Protein AF-A0A1F9PD15-F1 (afdb_monomer)

Solvent-accessible surface area (backbone atoms only — not comparable to full-atom values): 7053 Å² total; per-residue (Å²): 134,74,68,35,75,46,50,47,65,25,28,74,39,78,54,24,54,59,34,53,56,63,46,44,73,63,50,56,54,35,63,75,67,66,73,62,70,68,83,66,67,85,77,45,88,56,63,65,52,51,55,68,45,57,46,50,47,48,49,42,56,66,57,46,55,66,69,43,98,56,92,75,64,66,51,73,46,71,39,81,27,33,39,47,27,45,42,94,87,62,77,90,84,71,86,51,74,41,82,36,50,57,69,58,54,49,54,50,48,54,52,53,58,59,63,71,75,111

Sequence (118 aa):
MSDVYLNSDSLFSKFGFCDGDVLDDWMFSHTREHTFDLKAVPGSSVGYFGFEHALLIRLVRKYLLTVAPRPIRTYTIGSIHNPIRAEDDETNDFFVEVRLTYDQVEAEAVLLAAQEMV

Structure (mmCIF, N/CA/C/O backbone):
data_AF-A0A1F9PD15-F1
#
_entry.id   AF-A0A1F9PD15-F1
#
loop_
_atom_site.group_PDB
_atom_site.id
_atom_site.type_symbol
_atom_site.label_atom_id
_atom_site.label_alt_id
_atom_site.label_comp_id
_atom_site.label_asym_id
_atom_site.label_entity_id
_atom_site.label_seq_id
_atom_site.pdbx_PDB_ins_code
_atom_site.Cartn_x
_atom_site.Cartn_y
_atom_site.Cartn_z
_atom_site.occupancy
_atom_site.B_iso_or_equiv
_atom_site.auth_seq_id
_atom_site.auth_comp_id
_atom_site.auth_asym_id
_atom_site.auth_atom_id
_atom_site.pdbx_PDB_model_num
ATOM 1 N N . MET A 1 1 ? -0.107 14.656 -13.392 1.00 61.91 1 MET A N 1
ATOM 2 C CA . MET A 1 1 ? -0.115 13.370 -12.674 1.00 61.91 1 MET A CA 1
ATOM 3 C C . MET A 1 1 ? -1.056 13.475 -11.498 1.00 61.91 1 MET A C 1
ATOM 5 O O . MET A 1 1 ? -1.158 14.553 -10.921 1.00 61.91 1 MET A O 1
ATOM 9 N N . SER A 1 2 ? -1.798 12.403 -11.250 1.00 72.81 2 SER A N 1
ATOM 10 C CA . SER A 1 2 ? -2.736 12.241 -10.141 1.00 72.81 2 SER A CA 1
ATOM 11 C C . SER A 1 2 ? -1.980 11.901 -8.855 1.00 72.81 2 SER A C 1
ATOM 13 O O . SER A 1 2 ? -0.895 11.322 -8.892 1.00 72.81 2 SER A O 1
ATOM 15 N N . ASP A 1 3 ? -2.540 12.311 -7.720 1.00 85.56 3 ASP A N 1
ATOM 16 C CA . ASP A 1 3 ? -2.048 11.893 -6.409 1.00 85.56 3 ASP A CA 1
ATOM 17 C C . ASP A 1 3 ? -2.524 10.471 -6.092 1.00 85.56 3 ASP A C 1
ATOM 19 O O . ASP A 1 3 ? -3.594 10.053 -6.538 1.00 85.56 3 ASP A O 1
ATOM 23 N N . VAL A 1 4 ? -1.752 9.756 -5.274 1.00 90.25 4 VAL A N 1
ATOM 24 C CA . VAL A 1 4 ? -2.068 8.398 -4.811 1.00 90.25 4 VAL A CA 1
ATOM 25 C C . VAL A 1 4 ? -2.691 8.479 -3.421 1.00 90.25 4 VAL A C 1
ATOM 27 O O . VAL A 1 4 ? -2.142 9.122 -2.527 1.00 90.25 4 VAL A O 1
ATOM 30 N N . TYR A 1 5 ? -3.827 7.815 -3.217 1.00 91.75 5 TYR A N 1
ATOM 31 C CA . TYR A 1 5 ? -4.549 7.827 -1.943 1.00 91.75 5 TYR A CA 1
ATOM 32 C C . TYR A 1 5 ? -4.512 6.447 -1.292 1.00 91.75 5 TYR A C 1
ATOM 34 O O . TYR A 1 5 ? -4.967 5.461 -1.865 1.00 91.75 5 TYR A O 1
ATOM 42 N N . LEU A 1 6 ? -3.985 6.378 -0.072 1.00 94.06 6 LEU A N 1
ATOM 43 C CA . LEU A 1 6 ? -3.944 5.162 0.736 1.00 94.06 6 LEU A CA 1
ATOM 44 C C . LEU A 1 6 ? -4.877 5.328 1.927 1.00 94.06 6 LEU A C 1
ATOM 46 O O . LEU A 1 6 ? -4.692 6.254 2.710 1.00 94.06 6 LEU A O 1
ATOM 50 N N . ASN A 1 7 ? -5.836 4.426 2.104 1.00 92.81 7 ASN A N 1
ATOM 51 C CA . ASN A 1 7 ? -6.746 4.458 3.248 1.00 92.81 7 ASN A CA 1
ATOM 52 C C . ASN A 1 7 ? -6.624 3.189 4.101 1.00 92.81 7 ASN A C 1
ATOM 54 O O . ASN A 1 7 ? -6.203 2.136 3.618 1.00 92.81 7 ASN A O 1
ATOM 58 N N . SER A 1 8 ? -6.967 3.298 5.384 1.00 94.06 8 SER A N 1
ATOM 59 C CA . SER A 1 8 ? -6.906 2.183 6.329 1.00 94.06 8 SER A CA 1
ATOM 60 C C . SER A 1 8 ? -7.907 1.078 6.000 1.00 94.06 8 SER A C 1
ATOM 62 O O . SER A 1 8 ? -7.561 -0.087 6.169 1.00 94.06 8 SER A O 1
ATOM 64 N N . ASP A 1 9 ? -9.090 1.402 5.468 1.00 93.50 9 ASP A N 1
ATOM 65 C CA . ASP A 1 9 ? -10.117 0.410 5.104 1.00 93.50 9 ASP A CA 1
ATOM 66 C C . ASP A 1 9 ? -9.605 -0.603 4.068 1.00 93.50 9 ASP A C 1
ATOM 68 O O . ASP A 1 9 ? -9.919 -1.795 4.136 1.00 93.50 9 ASP A O 1
ATOM 72 N N . SER A 1 10 ? -8.738 -0.161 3.155 1.00 92.88 10 SER A N 1
ATOM 73 C CA . SER A 1 10 ? -8.072 -1.008 2.168 1.00 92.88 10 SER A CA 1
ATOM 74 C C . SER A 1 10 ? -7.226 -2.118 2.800 1.00 92.88 10 SER A C 1
ATOM 76 O O . SER A 1 10 ? -7.100 -3.190 2.212 1.00 92.88 10 SER A O 1
ATOM 78 N N . LEU A 1 11 ? -6.687 -1.936 4.011 1.00 92.81 11 LEU A N 1
ATOM 79 C CA . LEU A 1 11 ? -5.966 -3.008 4.711 1.00 92.81 11 LEU A CA 1
ATOM 80 C C . LEU A 1 11 ? -6.900 -4.151 5.122 1.00 92.81 11 LEU A C 1
ATOM 82 O O . LEU A 1 11 ? -6.495 -5.311 5.109 1.00 92.81 11 LEU A O 1
ATOM 86 N N . PHE A 1 12 ? -8.149 -3.836 5.459 1.00 92.81 12 PHE A N 1
ATOM 87 C CA . PHE A 1 12 ? -9.144 -4.798 5.942 1.00 92.81 12 PHE A CA 1
ATOM 88 C C . PHE A 1 12 ? -9.987 -5.403 4.810 1.00 92.81 12 PHE A C 1
ATOM 90 O O . PHE A 1 12 ? -10.745 -6.351 5.017 1.00 92.81 12 PHE A O 1
ATOM 97 N N . SER A 1 13 ? -9.854 -4.887 3.587 1.00 89.06 13 SER A N 1
ATOM 98 C CA . SER A 1 13 ? -10.591 -5.357 2.416 1.00 89.06 13 SER A CA 1
ATOM 99 C C . SER A 1 13 ? -9.851 -6.461 1.650 1.00 89.06 13 SER A C 1
ATOM 101 O O . SER A 1 13 ? -8.620 -6.563 1.632 1.00 89.06 13 SER A O 1
ATOM 103 N N . LYS A 1 14 ? -10.619 -7.322 0.971 1.00 82.88 14 LYS A N 1
ATOM 104 C CA . LYS A 1 14 ? -10.082 -8.302 0.010 1.00 82.88 14 LYS A CA 1
ATOM 105 C C . LYS A 1 14 ? -9.632 -7.658 -1.298 1.00 82.88 14 LYS A C 1
ATOM 107 O O . LYS A 1 14 ? -8.607 -8.072 -1.826 1.00 82.88 14 LYS A O 1
ATOM 112 N N . PHE A 1 15 ? -10.376 -6.652 -1.749 1.00 80.38 15 PHE A N 1
ATOM 113 C CA . PHE A 1 15 ? -10.106 -5.875 -2.967 1.00 80.38 15 PHE A CA 1
ATOM 114 C C . PHE A 1 15 ? -9.353 -4.562 -2.677 1.00 80.38 15 PHE A C 1
ATOM 116 O O . PHE A 1 15 ? -8.981 -3.818 -3.573 1.00 80.38 15 PHE A O 1
ATOM 123 N N . GLY A 1 16 ? -9.092 -4.296 -1.392 1.00 84.25 16 GLY A N 1
ATOM 124 C CA . GLY A 1 16 ? -8.007 -3.443 -0.921 1.00 84.25 16 GLY A CA 1
ATOM 125 C C . GLY A 1 16 ? -7.842 -2.081 -1.580 1.00 84.25 16 GLY A C 1
ATOM 126 O O . GLY A 1 16 ? -8.811 -1.357 -1.793 1.00 84.25 16 GLY A O 1
ATOM 127 N N . PHE A 1 17 ? -6.579 -1.749 -1.862 1.00 84.69 17 PHE A N 1
ATOM 128 C CA . PHE A 1 17 ? -6.116 -0.513 -2.498 1.00 84.69 17 PHE A CA 1
ATOM 129 C C . PHE A 1 17 ? -6.477 -0.466 -3.992 1.00 84.69 17 PHE A C 1
ATOM 131 O O . PHE A 1 17 ? -5.597 -0.319 -4.838 1.00 84.69 17 PHE A O 1
ATOM 138 N N . CYS A 1 18 ? -7.769 -0.621 -4.295 1.00 73.75 18 CYS A N 1
ATOM 139 C CA . CYS A 1 18 ? -8.309 -0.730 -5.648 1.00 73.75 18 CYS A CA 1
ATOM 140 C C . CYS A 1 18 ? -7.573 -1.790 -6.467 1.00 73.75 18 CYS A C 1
ATOM 142 O O . CYS A 1 18 ? -7.083 -1.494 -7.539 1.00 73.75 18 CYS A O 1
ATOM 144 N N . ASP A 1 19 ? -7.411 -2.994 -5.926 1.00 68.00 19 ASP A N 1
ATOM 145 C CA . ASP A 1 19 ? -6.706 -4.083 -6.602 1.00 68.00 19 ASP A CA 1
ATOM 146 C C . ASP A 1 19 ? -5.239 -3.786 -7.020 1.00 68.00 19 ASP A C 1
ATOM 148 O O . ASP A 1 19 ? -4.656 -4.525 -7.802 1.00 68.00 19 ASP A O 1
ATOM 152 N N . GLY A 1 20 ? -4.612 -2.741 -6.463 1.00 65.38 20 GLY A N 1
ATOM 153 C CA . GLY A 1 20 ? -3.291 -2.260 -6.888 1.00 65.38 20 GLY A CA 1
ATOM 154 C C . GLY A 1 20 ? -3.349 -1.134 -7.927 1.00 65.38 20 GLY A C 1
ATOM 155 O O . GLY A 1 20 ? -2.364 -0.404 -8.067 1.00 65.38 20 GLY A O 1
ATOM 156 N N . ASP A 1 21 ? -4.518 -0.900 -8.534 1.00 71.00 21 ASP A N 1
ATOM 157 C CA . ASP A 1 21 ? -4.780 0.106 -9.575 1.00 71.00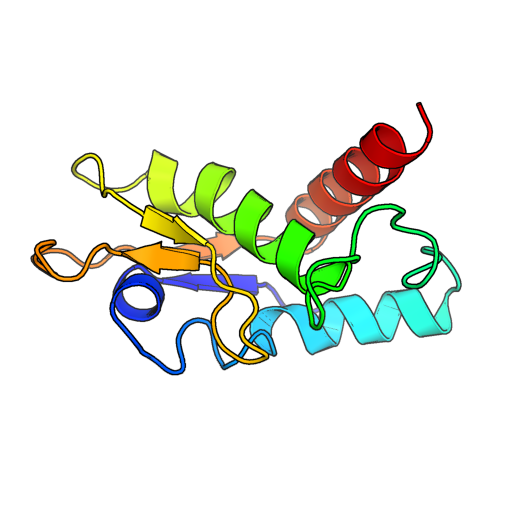 21 ASP A CA 1
ATOM 158 C C . ASP A 1 21 ? -4.506 1.539 -9.102 1.00 71.00 21 ASP A C 1
ATOM 160 O O . ASP A 1 21 ? -4.355 2.464 -9.897 1.00 71.00 21 ASP A O 1
ATOM 164 N N . VAL A 1 22 ? -4.408 1.760 -7.787 1.00 79.50 22 VAL A N 1
ATOM 165 C CA . VAL A 1 22 ? -4.055 3.072 -7.228 1.00 79.50 22 VAL A CA 1
ATOM 166 C C . VAL A 1 22 ? -2.689 3.579 -7.723 1.00 79.50 22 VAL A C 1
ATOM 168 O O . VAL A 1 22 ? -2.403 4.770 -7.616 1.00 79.50 22 VAL A O 1
ATOM 171 N N . LEU A 1 23 ? -1.844 2.695 -8.266 1.00 85.25 23 LEU A N 1
ATOM 172 C CA . LEU A 1 23 ? -0.556 3.034 -8.869 1.00 85.25 23 LEU A CA 1
ATOM 173 C C . LEU A 1 23 ? -0.582 3.080 -10.406 1.00 85.25 23 LEU A C 1
ATOM 175 O O . LEU A 1 23 ? 0.427 3.466 -10.995 1.00 85.25 23 LEU A O 1
ATOM 179 N N . ASP A 1 24 ? -1.6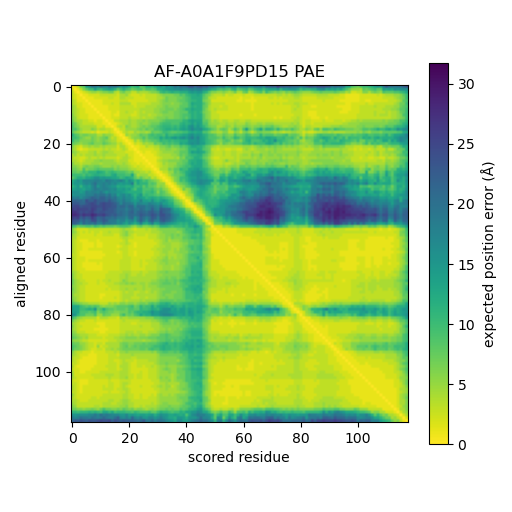91 2.743 -11.068 1.00 81.62 24 ASP A N 1
ATOM 180 C CA . ASP A 1 24 ? -1.743 2.548 -12.526 1.00 81.62 24 ASP A CA 1
ATOM 181 C C . ASP A 1 24 ? -1.350 3.793 -13.317 1.00 81.62 24 ASP A C 1
ATOM 183 O O . ASP A 1 24 ? -0.550 3.710 -14.249 1.00 81.62 24 ASP A O 1
ATOM 187 N N . ASP A 1 25 ? -1.858 4.964 -12.930 1.00 80.06 25 ASP A N 1
ATOM 188 C CA . ASP A 1 25 ? -1.534 6.226 -13.601 1.00 80.06 25 ASP A CA 1
ATOM 189 C C . ASP A 1 25 ? -0.026 6.529 -13.541 1.00 80.06 25 ASP A C 1
ATOM 191 O O . ASP A 1 25 ? 0.566 6.978 -14.528 1.00 80.06 25 ASP A O 1
ATOM 195 N N . TRP A 1 26 ? 0.605 6.258 -12.392 1.00 84.75 26 TRP A N 1
ATOM 196 C CA . TRP A 1 26 ? 2.048 6.427 -12.188 1.00 84.75 26 TRP A CA 1
ATOM 197 C C . TRP A 1 26 ? 2.848 5.360 -12.951 1.00 84.75 26 TRP A C 1
ATOM 199 O O . TRP A 1 26 ? 3.878 5.651 -13.561 1.00 84.75 26 TRP A O 1
ATOM 209 N N . MET A 1 27 ? 2.367 4.118 -12.980 1.00 78.88 27 MET A N 1
ATOM 210 C CA . MET A 1 27 ? 2.998 3.028 -13.727 1.00 78.88 27 MET A CA 1
ATOM 211 C C . MET A 1 27 ? 2.946 3.285 -15.237 1.00 78.88 27 MET A C 1
ATOM 213 O O . MET A 1 27 ? 3.920 3.047 -15.960 1.00 78.88 27 MET A O 1
ATOM 217 N N . PHE A 1 28 ? 1.825 3.812 -15.726 1.00 77.19 28 PHE A N 1
ATOM 218 C CA . PHE A 1 28 ? 1.611 4.108 -17.136 1.00 77.19 28 PHE A CA 1
ATOM 219 C C . PHE A 1 28 ? 2.490 5.262 -17.637 1.00 77.19 28 PHE A C 1
ATOM 221 O O . PHE A 1 28 ? 2.950 5.231 -18.783 1.00 77.19 28 PHE A O 1
ATOM 228 N N . SER A 1 29 ? 2.775 6.268 -16.798 1.00 74.56 29 SER A N 1
ATOM 229 C CA . SER A 1 29 ? 3.716 7.332 -17.168 1.00 74.56 29 SER A CA 1
ATOM 230 C C . SER A 1 29 ? 5.143 6.802 -17.310 1.00 74.56 29 SER A C 1
ATOM 232 O O . SER A 1 29 ? 5.806 7.096 -18.301 1.00 74.56 29 SER A O 1
ATOM 234 N N . HIS A 1 30 ? 5.590 5.934 -16.402 1.00 69.12 30 HIS A N 1
ATOM 235 C CA . HIS A 1 30 ? 6.967 5.429 -16.408 1.00 69.12 30 HIS A CA 1
ATOM 236 C C . HIS A 1 30 ? 7.242 4.307 -17.402 1.00 69.12 30 HIS A C 1
ATOM 238 O O . HIS A 1 30 ? 8.351 4.200 -17.926 1.00 69.12 30 HIS A O 1
ATOM 244 N N . THR A 1 31 ? 6.246 3.476 -17.707 1.00 65.00 31 THR A N 1
ATOM 245 C CA . THR A 1 31 ? 6.375 2.474 -18.778 1.00 65.00 31 THR A CA 1
ATOM 246 C C . THR A 1 31 ? 6.540 3.126 -20.146 1.00 65.00 31 THR A C 1
ATOM 248 O O . THR A 1 31 ? 7.273 2.598 -20.981 1.00 65.00 31 THR A O 1
ATOM 251 N N . ARG A 1 32 ? 5.916 4.289 -20.374 1.00 60.94 32 ARG A N 1
ATOM 252 C CA . ARG A 1 32 ? 6.123 5.090 -21.592 1.00 60.94 32 ARG A CA 1
ATOM 253 C C . ARG A 1 32 ? 7.498 5.747 -21.652 1.00 60.94 32 ARG A C 1
ATOM 255 O O . ARG A 1 32 ? 8.034 5.913 -22.744 1.00 60.94 32 ARG A O 1
ATOM 262 N N . GLU A 1 33 ? 8.048 6.116 -20.503 1.00 61.19 33 GLU A N 1
ATOM 263 C CA . GLU A 1 33 ? 9.345 6.791 -20.393 1.00 61.19 33 GLU A CA 1
ATOM 264 C C . GLU A 1 33 ? 10.531 5.812 -20.271 1.00 61.19 33 GLU A C 1
ATOM 266 O O . GLU A 1 33 ? 11.682 6.236 -20.334 1.00 61.19 33 GLU A O 1
ATOM 271 N N . HIS A 1 34 ? 10.267 4.499 -20.187 1.00 58.66 34 HIS A N 1
ATOM 272 C CA . HIS A 1 34 ? 11.260 3.427 -20.001 1.00 58.66 34 HIS A CA 1
ATOM 273 C C . HIS A 1 34 ? 12.131 3.584 -18.740 1.00 58.66 34 HIS A C 1
ATOM 275 O O . HIS A 1 34 ? 13.273 3.127 -18.705 1.00 58.66 34 HIS A O 1
ATOM 281 N N . THR A 1 35 ? 11.595 4.213 -17.693 1.00 60.41 35 THR A N 1
ATOM 282 C CA . THR A 1 35 ? 12.367 4.612 -16.504 1.00 60.41 35 THR A CA 1
ATOM 283 C C . THR A 1 35 ? 12.676 3.444 -15.562 1.00 60.41 35 THR A C 1
ATOM 285 O O . THR A 1 35 ? 13.694 3.461 -14.875 1.00 60.41 35 THR A O 1
ATOM 288 N N . PHE A 1 36 ? 11.842 2.398 -15.562 1.00 62.47 36 PHE A N 1
ATOM 289 C CA . PHE A 1 36 ? 12.007 1.219 -14.708 1.00 62.47 36 PHE A CA 1
ATOM 290 C C . PHE A 1 36 ? 11.905 -0.072 -15.524 1.00 62.47 36 PHE A C 1
ATOM 292 O O . PHE A 1 36 ? 10.965 -0.253 -16.303 1.00 62.47 36 PHE A O 1
ATOM 299 N N . ASP A 1 37 ? 12.841 -1.005 -15.314 1.00 60.47 37 ASP A N 1
ATOM 300 C CA . ASP A 1 37 ? 12.675 -2.379 -15.790 1.00 60.47 37 ASP A CA 1
ATOM 301 C C . ASP A 1 37 ? 11.811 -3.159 -14.794 1.00 60.47 37 ASP A C 1
ATOM 303 O O . ASP A 1 37 ? 12.291 -3.808 -13.867 1.00 60.47 37 ASP A O 1
ATOM 307 N N . LEU A 1 38 ? 10.497 -3.089 -15.004 1.00 57.81 38 LEU A N 1
ATOM 308 C CA . LEU A 1 38 ? 9.493 -3.764 -14.179 1.00 57.81 38 LEU A CA 1
ATOM 309 C C . LEU A 1 38 ? 9.624 -5.300 -14.187 1.00 57.81 38 LEU A C 1
ATOM 311 O O . LEU A 1 38 ? 9.000 -5.970 -13.366 1.00 57.81 38 LEU A O 1
ATOM 315 N N . LYS A 1 39 ? 10.420 -5.869 -15.106 1.00 53.28 39 LYS A N 1
ATOM 316 C CA . LYS A 1 39 ? 10.711 -7.309 -15.184 1.00 53.28 39 LYS A CA 1
ATOM 317 C C . LYS A 1 39 ? 12.010 -7.696 -14.473 1.00 53.28 39 LYS A C 1
ATOM 319 O O . LYS A 1 39 ? 12.258 -8.889 -14.316 1.00 53.28 39 LYS A O 1
ATOM 324 N N . ALA A 1 40 ? 12.826 -6.726 -14.059 1.00 51.69 40 ALA A N 1
ATOM 325 C CA . ALA A 1 40 ? 14.156 -6.965 -13.508 1.00 51.69 40 ALA A CA 1
ATOM 326 C C . ALA A 1 40 ? 14.193 -7.235 -12.000 1.00 51.69 40 ALA A C 1
ATOM 328 O O . ALA A 1 40 ? 15.282 -7.480 -11.503 1.00 51.69 40 ALA A O 1
ATOM 329 N N . VAL A 1 41 ? 13.066 -7.222 -11.275 1.00 51.69 41 VAL A N 1
ATOM 330 C CA . VAL A 1 41 ? 13.042 -7.511 -9.826 1.00 51.69 41 VAL A CA 1
ATOM 331 C C . VAL A 1 41 ? 13.321 -9.012 -9.586 1.00 51.69 41 VAL A C 1
ATOM 333 O O . VAL A 1 41 ? 12.427 -9.840 -9.823 1.00 51.69 41 VAL A O 1
AT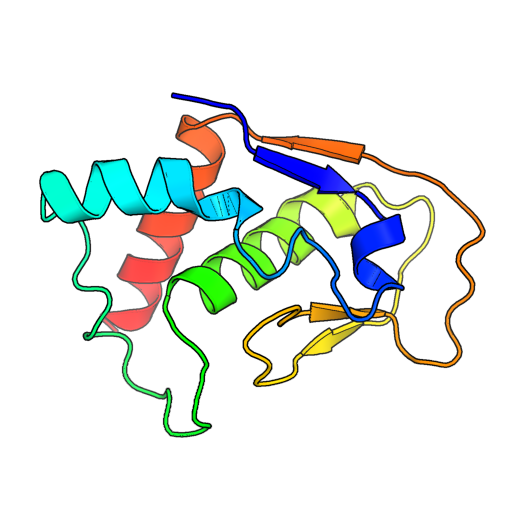OM 336 N N . PRO A 1 42 ? 14.537 -9.418 -9.157 1.00 39.88 42 PRO A N 1
ATOM 337 C CA . PRO A 1 42 ? 14.918 -10.820 -9.019 1.00 39.88 42 PRO A CA 1
ATOM 338 C C . PRO A 1 42 ? 14.475 -11.344 -7.644 1.00 39.88 42 PRO A C 1
ATOM 340 O O . PRO A 1 42 ? 14.904 -10.847 -6.613 1.00 39.88 42 PRO A O 1
ATOM 343 N N . GLY A 1 43 ? 13.632 -12.382 -7.608 1.00 41.72 43 GLY A N 1
ATOM 344 C CA . GLY A 1 43 ? 13.068 -12.918 -6.353 1.00 41.72 43 GLY A CA 1
ATOM 345 C C . GLY A 1 43 ? 11.546 -13.075 -6.355 1.00 41.72 43 GLY A C 1
ATOM 346 O O . GLY A 1 43 ? 10.981 -13.640 -5.420 1.00 41.72 43 GLY A O 1
ATOM 347 N N . SER A 1 44 ? 10.880 -12.703 -7.451 1.00 41.91 44 SER A N 1
ATOM 348 C CA . SER A 1 44 ? 9.457 -12.978 -7.722 1.00 41.91 44 SER A CA 1
ATOM 349 C C . SER A 1 44 ? 9.129 -14.467 -7.960 1.00 41.91 44 SER A C 1
ATOM 351 O O . SER A 1 44 ? 8.086 -14.818 -8.510 1.00 41.91 44 SER A O 1
ATOM 353 N N . SER A 1 45 ? 9.981 -15.384 -7.483 1.00 35.16 45 SER A N 1
ATOM 354 C CA . SER A 1 45 ? 9.720 -16.829 -7.397 1.00 35.16 45 SER A CA 1
ATOM 355 C C . SER A 1 45 ? 8.632 -17.209 -6.378 1.00 35.16 45 SER A C 1
ATOM 357 O O . SER A 1 45 ? 8.378 -18.392 -6.160 1.00 35.16 45 SER A O 1
ATOM 359 N N . VAL A 1 46 ? 7.932 -16.228 -5.806 1.00 38.81 46 VAL A N 1
ATOM 360 C CA . VAL A 1 46 ? 6.545 -16.392 -5.368 1.00 38.81 46 VAL A CA 1
ATOM 361 C C . VAL A 1 46 ? 5.704 -15.678 -6.423 1.00 38.81 46 VAL A C 1
ATOM 363 O O . VAL A 1 46 ? 5.700 -14.451 -6.474 1.00 38.81 46 VAL A O 1
ATOM 366 N N . GLY A 1 47 ? 5.091 -16.443 -7.331 1.00 38.34 47 GLY A N 1
ATOM 367 C CA . GLY A 1 47 ? 4.360 -15.901 -8.479 1.00 38.34 47 GLY A CA 1
ATOM 368 C C . GLY A 1 47 ? 3.415 -14.753 -8.097 1.00 38.34 47 GLY A C 1
ATOM 369 O O . GLY A 1 47 ? 2.846 -14.757 -7.010 1.00 38.34 47 GLY A O 1
ATOM 370 N N . TYR A 1 48 ? 3.235 -13.791 -9.007 1.00 44.81 48 TYR A N 1
ATOM 371 C CA . TYR A 1 48 ? 2.324 -12.638 -8.873 1.00 44.81 48 TYR A CA 1
ATOM 372 C C . TYR A 1 48 ? 2.765 -11.481 -7.948 1.00 44.81 48 TYR A C 1
ATOM 374 O O . TYR A 1 48 ? 1.918 -10.717 -7.497 1.00 44.81 48 TYR A O 1
ATOM 382 N N . PHE A 1 49 ? 4.063 -11.275 -7.698 1.00 58.19 49 PHE A N 1
ATOM 383 C CA . PHE A 1 49 ? 4.571 -10.050 -7.054 1.00 58.19 49 PHE A CA 1
ATOM 384 C C . PHE A 1 49 ? 5.462 -9.237 -8.004 1.00 58.19 49 PHE A C 1
ATOM 386 O O . PHE A 1 49 ? 6.659 -9.501 -8.113 1.00 58.19 49 PHE A O 1
ATOM 393 N N . GLY A 1 50 ? 4.862 -8.275 -8.712 1.00 73.38 50 GLY A N 1
ATOM 394 C CA . GLY A 1 50 ? 5.566 -7.297 -9.548 1.00 73.38 50 GLY A CA 1
ATOM 395 C C . GLY A 1 50 ? 6.132 -6.118 -8.748 1.00 73.38 50 GLY A C 1
ATOM 396 O O . GLY A 1 50 ? 5.909 -5.996 -7.539 1.00 73.38 50 GLY A O 1
ATOM 397 N N . PHE A 1 51 ? 6.849 -5.227 -9.437 1.00 79.19 51 PHE A N 1
ATOM 398 C CA . PHE A 1 51 ? 7.373 -3.983 -8.862 1.00 79.19 51 PHE A CA 1
ATOM 399 C C . PHE A 1 51 ? 6.258 -3.123 -8.245 1.00 79.19 51 PHE A C 1
ATOM 401 O O . PHE A 1 51 ? 6.460 -2.571 -7.164 1.00 79.19 51 PHE A O 1
ATOM 408 N N . GLU A 1 52 ? 5.064 -3.075 -8.856 1.00 81.19 52 GLU A N 1
ATOM 409 C CA . GLU A 1 52 ? 3.928 -2.330 -8.299 1.00 81.19 52 GLU A CA 1
ATOM 410 C C . GLU A 1 52 ? 3.518 -2.825 -6.907 1.00 81.19 52 GLU A C 1
ATOM 412 O O . GLU A 1 52 ? 3.255 -2.019 -6.015 1.00 81.19 52 GLU A O 1
ATOM 417 N N . HIS A 1 53 ? 3.538 -4.139 -6.667 1.00 83.38 53 HIS A N 1
ATOM 418 C CA . HIS A 1 53 ? 3.193 -4.689 -5.360 1.00 83.38 53 HIS A CA 1
ATOM 419 C C . HIS A 1 53 ? 4.244 -4.332 -4.317 1.00 83.38 53 HIS A C 1
ATOM 421 O O . HIS A 1 53 ? 3.898 -3.931 -3.206 1.00 83.38 53 HIS A O 1
ATOM 427 N N . ALA A 1 54 ? 5.525 -4.446 -4.666 1.00 85.00 54 ALA A N 1
ATOM 428 C CA . ALA A 1 54 ? 6.612 -4.070 -3.771 1.00 85.00 54 ALA A CA 1
ATOM 429 C C . ALA A 1 54 ? 6.563 -2.570 -3.430 1.00 85.00 54 ALA A C 1
ATOM 431 O O . ALA A 1 54 ? 6.711 -2.198 -2.260 1.00 85.00 54 ALA A O 1
ATOM 432 N N . LEU A 1 55 ? 6.267 -1.721 -4.419 1.00 88.44 55 LEU A N 1
ATOM 433 C CA . LEU A 1 55 ? 6.071 -0.290 -4.220 1.00 88.44 55 LEU A CA 1
ATOM 434 C C . LEU A 1 55 ? 4.862 -0.019 -3.319 1.00 88.44 55 LEU A C 1
ATOM 436 O O . LEU A 1 55 ? 5.008 0.670 -2.312 1.00 88.44 55 LEU A O 1
ATOM 440 N N . LEU A 1 56 ? 3.700 -0.617 -3.590 1.00 90.38 56 LEU A N 1
ATOM 441 C CA . LEU A 1 56 ? 2.502 -0.448 -2.765 1.00 90.38 56 LEU A CA 1
ATOM 442 C C . LEU A 1 56 ? 2.741 -0.869 -1.307 1.00 90.38 56 LEU A C 1
ATOM 444 O O . LEU A 1 56 ? 2.441 -0.106 -0.389 1.00 90.38 56 LEU A O 1
ATOM 448 N N . ILE A 1 57 ? 3.341 -2.043 -1.078 1.00 91.50 57 ILE A N 1
ATOM 449 C CA . ILE A 1 57 ? 3.700 -2.529 0.266 1.00 91.50 57 ILE A CA 1
ATOM 450 C C . ILE A 1 57 ? 4.586 -1.507 0.984 1.00 91.50 57 ILE A C 1
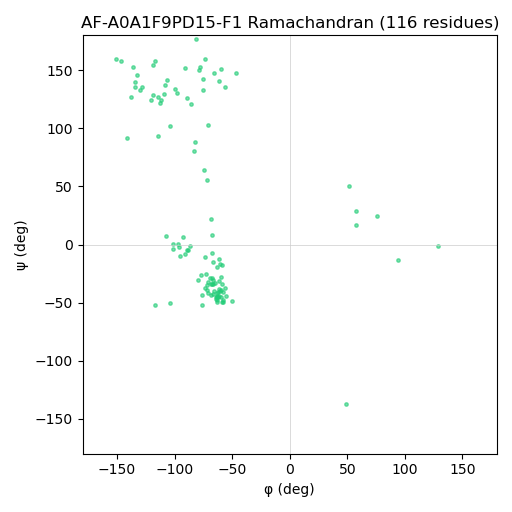ATOM 452 O O . ILE A 1 57 ? 4.382 -1.211 2.166 1.00 91.50 57 ILE A O 1
ATOM 456 N N . ARG A 1 58 ? 5.576 -0.958 0.275 1.00 92.62 58 ARG A N 1
ATOM 457 C CA . ARG A 1 58 ? 6.494 0.043 0.815 1.00 92.62 58 ARG A CA 1
ATOM 458 C C . ARG A 1 58 ? 5.771 1.337 1.181 1.00 92.62 58 ARG A C 1
ATOM 460 O O . ARG A 1 58 ? 5.970 1.835 2.290 1.00 92.62 58 ARG A O 1
ATOM 467 N N . LEU A 1 59 ? 4.918 1.852 0.297 1.00 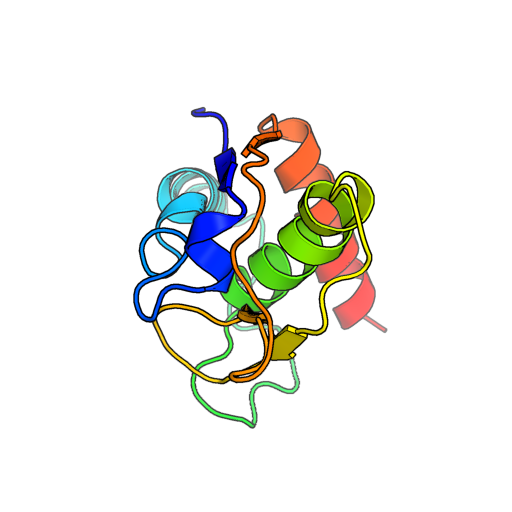94.69 59 LEU A N 1
ATOM 468 C CA . LEU A 1 59 ? 4.151 3.074 0.536 1.00 94.69 59 LEU A CA 1
ATOM 469 C C . LEU A 1 59 ? 3.197 2.911 1.724 1.00 94.69 59 LEU A C 1
ATOM 471 O O . LEU A 1 59 ? 3.166 3.762 2.612 1.00 94.69 59 LEU A O 1
ATOM 475 N N . VAL A 1 60 ? 2.485 1.786 1.798 1.00 95.00 60 VAL A N 1
ATOM 476 C CA . VAL A 1 60 ? 1.595 1.461 2.920 1.00 95.00 60 VAL A CA 1
ATOM 477 C C . VAL A 1 60 ? 2.367 1.424 4.236 1.00 95.00 60 VAL A C 1
ATOM 479 O O . VAL A 1 60 ? 1.976 2.088 5.195 1.00 95.00 60 VAL A O 1
ATOM 482 N N . ARG A 1 61 ? 3.493 0.706 4.291 1.00 95.69 61 ARG A N 1
ATOM 483 C CA . ARG A 1 61 ? 4.307 0.610 5.512 1.00 95.69 61 ARG A CA 1
ATOM 484 C C . ARG A 1 61 ? 4.876 1.956 5.942 1.00 95.69 61 ARG A C 1
ATOM 486 O O . ARG A 1 61 ? 4.854 2.269 7.127 1.00 95.69 61 ARG A O 1
ATOM 493 N N . LYS A 1 62 ? 5.395 2.738 4.995 1.00 96.69 62 LYS A N 1
ATOM 494 C CA . LYS A 1 62 ? 6.076 4.000 5.292 1.00 96.69 62 LYS A CA 1
ATOM 495 C C . LYS A 1 62 ? 5.106 5.122 5.643 1.00 96.69 62 LYS A C 1
ATOM 497 O O . LYS A 1 62 ? 5.379 5.878 6.573 1.00 96.69 62 LYS A O 1
ATOM 502 N N . TYR A 1 63 ? 4.011 5.245 4.903 1.00 97.00 63 TYR A N 1
ATOM 503 C CA . TYR A 1 63 ? 3.129 6.401 4.998 1.00 97.00 63 TYR A CA 1
ATOM 504 C C . TYR A 1 63 ? 1.843 6.100 5.755 1.00 97.00 63 TYR A C 1
ATOM 506 O O . TYR A 1 63 ? 1.529 6.837 6.681 1.00 97.00 63 TYR A O 1
ATOM 514 N N . LEU A 1 64 ? 1.127 5.024 5.415 1.00 96.06 64 LEU A N 1
ATOM 515 C CA . LEU A 1 64 ? -0.171 4.729 6.028 1.00 96.06 64 LEU A CA 1
ATOM 516 C C . LEU A 1 64 ? -0.030 4.165 7.449 1.00 96.06 64 LEU A C 1
ATOM 518 O O . LEU A 1 64 ? -0.633 4.692 8.381 1.00 96.06 64 LEU A O 1
ATOM 522 N N . LEU A 1 65 ? 0.789 3.124 7.641 1.00 95.44 65 LEU A N 1
ATOM 523 C CA . LEU A 1 65 ? 0.938 2.477 8.953 1.00 95.44 65 LEU A CA 1
ATOM 524 C C . LEU A 1 65 ? 1.607 3.389 9.992 1.00 95.44 65 LEU A C 1
ATOM 526 O O . LEU A 1 65 ? 1.296 3.293 11.175 1.00 95.44 65 LEU A O 1
ATOM 530 N N . THR A 1 66 ? 2.486 4.297 9.561 1.00 96.06 66 THR A N 1
ATOM 531 C CA . THR A 1 66 ? 3.187 5.240 10.452 1.00 96.06 66 THR A CA 1
ATOM 532 C C . THR A 1 66 ? 2.251 6.266 11.089 1.00 96.06 66 THR A C 1
ATOM 534 O O . THR A 1 66 ? 2.531 6.746 12.185 1.00 96.06 66 THR A O 1
ATOM 537 N N . VAL A 1 67 ? 1.149 6.613 10.421 1.00 95.88 67 VAL A N 1
ATOM 538 C CA . VAL A 1 67 ? 0.173 7.590 10.932 1.00 95.88 67 VAL A CA 1
ATOM 539 C C . VAL A 1 67 ? -1.071 6.930 11.535 1.00 95.88 67 VAL A C 1
ATOM 541 O O . VAL A 1 67 ? -1.971 7.632 11.994 1.00 95.88 67 VAL A O 1
ATOM 544 N N . ALA A 1 68 ? -1.140 5.594 11.544 1.00 94.06 68 ALA A N 1
ATOM 545 C CA . ALA A 1 68 ? -2.224 4.875 12.195 1.00 94.06 68 ALA A CA 1
ATOM 546 C C . ALA A 1 68 ? -2.239 5.184 13.709 1.00 94.06 68 ALA A C 1
ATOM 548 O O . ALA A 1 68 ? -1.180 5.257 14.337 1.00 94.06 68 ALA A O 1
ATOM 549 N N . PRO A 1 69 ? -3.421 5.336 14.335 1.00 94.31 69 PRO A N 1
ATOM 550 C CA . PRO A 1 69 ? -3.542 5.684 15.755 1.00 94.31 69 PRO A CA 1
ATOM 551 C C . PRO A 1 69 ? -3.032 4.583 16.696 1.00 94.31 69 PRO A C 1
ATOM 553 O O . PRO A 1 69 ? -2.814 4.828 17.882 1.00 94.31 69 PRO A O 1
ATOM 556 N N . ARG A 1 70 ? -2.842 3.369 16.174 1.00 94.19 70 ARG A N 1
ATOM 557 C CA . ARG A 1 70 ? -2.252 2.224 16.863 1.00 94.19 70 ARG A CA 1
ATOM 558 C C . ARG A 1 70 ? -1.462 1.370 15.866 1.00 94.19 70 ARG A C 1
ATOM 560 O O . ARG A 1 70 ? -1.772 1.401 14.674 1.00 94.19 70 ARG A O 1
ATOM 567 N N . PRO A 1 71 ? -0.498 0.559 16.329 1.00 94.00 71 PRO A N 1
ATOM 568 C CA . PRO A 1 71 ? 0.106 -0.469 15.492 1.00 94.00 71 PRO A CA 1
ATOM 569 C C . PRO A 1 71 ? -0.963 -1.416 14.930 1.00 94.00 71 PRO A C 1
ATOM 571 O O . PRO A 1 71 ? -1.847 -1.859 15.669 1.00 94.00 71 PRO A O 1
ATOM 574 N N . ILE A 1 72 ? -0.861 -1.726 13.637 1.00 95.12 72 ILE A N 1
ATOM 575 C CA . ILE A 1 72 ? -1.697 -2.710 12.939 1.00 95.12 72 ILE A CA 1
ATOM 576 C C . ILE A 1 72 ? -0.787 -3.850 12.503 1.00 95.12 72 ILE A C 1
ATOM 578 O O . ILE A 1 72 ? 0.223 -3.613 11.830 1.00 95.12 72 ILE A O 1
ATOM 582 N N . ARG A 1 73 ? -1.129 -5.090 12.850 1.00 95.06 73 ARG A N 1
ATOM 583 C CA . ARG A 1 73 ? -0.437 -6.245 12.280 1.00 95.06 73 ARG A CA 1
ATOM 584 C C . ARG A 1 73 ? -0.896 -6.461 10.850 1.00 95.06 73 ARG A C 1
ATOM 586 O O . ARG A 1 73 ? -2.088 -6.435 10.555 1.00 95.06 73 ARG A O 1
ATOM 593 N N . THR A 1 74 ? 0.074 -6.658 9.966 1.00 94.94 74 THR A N 1
ATOM 594 C CA . THR A 1 74 ? -0.177 -6.866 8.544 1.00 94.94 74 THR A CA 1
ATOM 595 C C . THR A 1 74 ? 0.616 -8.052 8.025 1.00 94.94 74 THR A C 1
ATOM 597 O O . THR A 1 74 ? 1.758 -8.269 8.436 1.00 94.94 74 THR A O 1
ATOM 600 N N . TYR A 1 75 ? 0.031 -8.773 7.075 1.00 91.88 75 TYR A N 1
ATOM 601 C CA . TYR A 1 75 ? 0.704 -9.808 6.301 1.00 91.88 75 TYR A CA 1
ATOM 602 C C . TYR A 1 75 ? 0.741 -9.424 4.821 1.00 91.88 75 TYR A C 1
ATOM 604 O O . TYR A 1 75 ? -0.054 -8.610 4.341 1.00 91.88 75 TYR A O 1
ATOM 612 N N . THR A 1 76 ? 1.688 -10.009 4.088 1.00 89.75 76 THR A N 1
ATOM 613 C CA . THR A 1 76 ? 1.811 -9.843 2.635 1.00 89.75 76 THR A CA 1
ATOM 614 C C . THR A 1 76 ? 1.406 -11.119 1.921 1.00 89.75 76 THR A C 1
ATOM 616 O O . THR A 1 76 ? 1.803 -12.208 2.337 1.00 89.75 76 THR A O 1
ATOM 619 N N . ILE A 1 77 ? 0.654 -11.000 0.832 1.00 83.25 77 ILE A N 1
ATOM 620 C CA . ILE A 1 77 ? 0.149 -12.143 0.062 1.00 83.25 77 ILE A CA 1
ATOM 621 C C . ILE A 1 77 ? 0.343 -11.914 -1.434 1.00 83.25 77 ILE A C 1
ATOM 623 O O . ILE A 1 77 ? 0.147 -10.802 -1.912 1.00 83.25 77 ILE A O 1
ATOM 627 N N . GLY A 1 78 ? 0.729 -12.968 -2.164 1.00 70.88 78 GLY A N 1
ATOM 628 C CA . GLY A 1 78 ? 0.899 -12.952 -3.625 1.00 70.88 78 GLY A CA 1
ATOM 629 C C . GLY A 1 78 ? -0.441 -12.947 -4.329 1.00 70.88 78 GLY A C 1
ATOM 630 O O . GLY A 1 78 ? -0.829 -13.925 -4.959 1.00 70.88 78 GLY A O 1
ATOM 631 N N . SER A 1 79 ? -1.188 -11.873 -4.117 1.00 66.94 79 SER A N 1
ATOM 632 C CA . SER A 1 79 ? -2.492 -11.623 -4.700 1.00 66.94 79 SER A CA 1
ATOM 633 C C . SER A 1 79 ? -2.345 -10.550 -5.759 1.00 66.94 79 SER A C 1
ATOM 635 O O . SER A 1 79 ? -1.640 -9.573 -5.536 1.00 66.94 79 SER A O 1
ATOM 637 N N . ILE A 1 80 ? -3.074 -10.704 -6.861 1.00 63.34 80 ILE A N 1
ATOM 638 C CA . ILE A 1 80 ? -3.1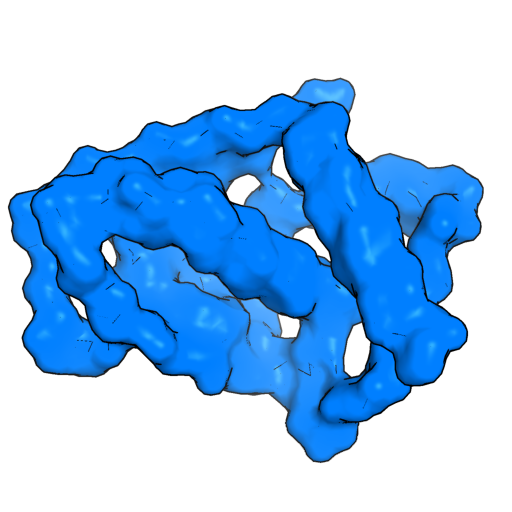91 -9.684 -7.910 1.00 63.34 80 ILE A CA 1
ATOM 639 C C . ILE A 1 80 ? -3.942 -8.426 -7.447 1.00 63.34 80 ILE A C 1
ATOM 641 O O . ILE A 1 80 ? -4.051 -7.494 -8.219 1.00 63.34 80 ILE A O 1
ATOM 645 N N . HIS A 1 81 ? -4.516 -8.441 -6.239 1.00 70.62 81 HIS A N 1
ATOM 646 C CA . HIS A 1 81 ? -5.476 -7.436 -5.780 1.00 70.62 81 HIS A CA 1
ATOM 647 C C . HIS A 1 81 ? -4.975 -6.642 -4.562 1.00 70.62 81 HIS A C 1
ATOM 649 O O . HIS A 1 81 ? -4.986 -5.420 -4.521 1.00 70.62 81 HIS A O 1
ATOM 655 N N . ASN A 1 82 ? -4.533 -7.319 -3.503 1.00 84.00 82 ASN A N 1
ATOM 656 C CA . ASN A 1 82 ? -4.148 -6.618 -2.279 1.00 84.00 82 ASN A CA 1
ATOM 657 C C . ASN A 1 82 ? -2.908 -7.261 -1.661 1.00 84.00 82 ASN A C 1
ATOM 659 O O . ASN A 1 82 ? -3.041 -8.219 -0.892 1.00 84.00 82 ASN A O 1
ATOM 663 N N . PRO A 1 83 ? -1.703 -6.784 -2.019 1.00 86.88 83 PRO A N 1
ATOM 664 C CA . PRO A 1 83 ? -0.460 -7.432 -1.625 1.00 86.88 83 PRO A CA 1
ATOM 665 C C . PRO A 1 83 ? -0.106 -7.236 -0.144 1.00 86.88 83 PRO A C 1
ATOM 667 O O . PRO A 1 83 ? 0.793 -7.917 0.349 1.00 86.88 83 PRO A O 1
ATOM 670 N N . ILE A 1 84 ? -0.805 -6.350 0.579 1.00 91.00 84 ILE A N 1
ATOM 671 C CA . ILE A 1 84 ? -0.654 -6.117 2.023 1.00 91.00 84 ILE A CA 1
ATOM 672 C C . ILE A 1 84 ? -2.017 -5.948 2.697 1.00 91.00 84 ILE A C 1
ATOM 674 O O . ILE A 1 84 ? -2.830 -5.129 2.282 1.00 91.00 84 ILE A O 1
ATOM 678 N N . ARG A 1 85 ? -2.271 -6.722 3.754 1.00 92.44 85 ARG A N 1
ATOM 679 C CA . ARG A 1 85 ? -3.571 -6.778 4.440 1.00 92.44 85 ARG A CA 1
ATOM 680 C C . ARG A 1 85 ? -3.375 -6.773 5.946 1.00 92.44 85 ARG A C 1
ATOM 682 O O . ARG A 1 85 ? -2.330 -7.211 6.421 1.00 92.44 85 ARG A O 1
ATOM 689 N N . ALA A 1 86 ? -4.362 -6.280 6.685 1.00 95.00 86 ALA A N 1
ATOM 690 C CA . ALA A 1 86 ? -4.435 -6.481 8.126 1.00 95.00 86 ALA A CA 1
ATOM 691 C C . ALA A 1 86 ? -4.658 -7.971 8.436 1.00 95.00 86 ALA A C 1
ATOM 693 O O . ALA A 1 86 ? -5.295 -8.672 7.647 1.00 95.00 86 ALA A O 1
ATOM 694 N N . GLU A 1 87 ? -4.119 -8.450 9.559 1.00 95.06 87 GLU A N 1
ATOM 695 C CA . GLU A 1 87 ? -4.399 -9.806 10.057 1.00 95.06 87 GLU A CA 1
ATOM 696 C C . GLU A 1 87 ? -5.901 -9.997 10.331 1.00 95.06 87 GLU A C 1
ATOM 698 O O . GLU A 1 87 ? -6.602 -9.047 10.678 1.00 95.06 87 GLU A O 1
ATOM 703 N N . ASP A 1 88 ? -6.400 -11.229 10.209 1.00 90.88 88 ASP A N 1
ATOM 704 C CA . ASP A 1 88 ? -7.841 -11.528 10.308 1.00 90.88 88 ASP A CA 1
ATOM 705 C C . ASP A 1 88 ? -8.449 -11.216 11.695 1.00 90.88 88 ASP A C 1
ATOM 707 O O . ASP A 1 88 ? -9.666 -11.095 11.830 1.00 90.88 88 ASP A O 1
ATOM 711 N N . ASP A 1 89 ? -7.616 -11.099 12.733 1.00 93.44 89 ASP A N 1
ATOM 712 C CA . ASP A 1 89 ? -8.002 -10.757 14.105 1.00 93.44 89 ASP A CA 1
ATOM 713 C C . ASP A 1 89 ? -7.835 -9.259 14.441 1.00 93.44 89 ASP A C 1
ATOM 715 O O . ASP A 1 89 ? -8.128 -8.837 15.563 1.00 93.44 89 ASP A O 1
ATOM 719 N N . GLU A 1 90 ? -7.387 -8.433 13.490 1.00 94.62 90 GLU A N 1
ATOM 720 C CA . GLU A 1 90 ? -7.352 -6.977 13.629 1.00 94.62 90 GLU A CA 1
ATOM 721 C C . GLU A 1 90 ? -8.752 -6.365 13.478 1.00 94.62 90 GLU A C 1
A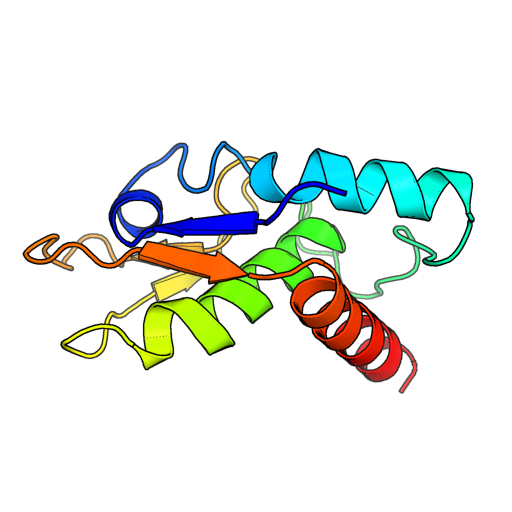TOM 723 O O . GLU A 1 90 ? -9.562 -6.770 12.646 1.00 94.62 90 GLU A O 1
ATOM 728 N N . THR A 1 91 ? -9.040 -5.332 14.271 1.00 91.06 91 THR A N 1
ATOM 729 C CA . THR A 1 91 ? -10.319 -4.609 14.200 1.00 91.06 91 THR A CA 1
ATOM 730 C C . THR A 1 91 ? -10.165 -3.315 13.408 1.00 91.06 91 THR A C 1
ATOM 732 O O . THR A 1 91 ? -9.241 -2.545 13.662 1.00 91.06 91 THR A O 1
ATOM 735 N N . ASN A 1 92 ? -11.092 -3.049 12.487 1.00 89.19 92 ASN A N 1
ATOM 736 C CA . ASN A 1 92 ? -11.179 -1.759 11.807 1.00 89.19 92 ASN A CA 1
ATOM 737 C C . ASN A 1 92 ? -11.950 -0.749 12.677 1.00 89.19 92 ASN A C 1
ATOM 739 O O . ASN A 1 92 ? -13.158 -0.573 12.523 1.00 89.19 92 ASN A O 1
ATOM 743 N N . ASP A 1 93 ? -11.265 -0.158 13.656 1.00 91.75 93 ASP A N 1
ATOM 744 C CA . ASP A 1 93 ? -11.834 0.755 14.655 1.00 91.75 93 ASP A CA 1
ATOM 745 C C . ASP A 1 93 ? -11.450 2.230 14.447 1.00 91.75 93 ASP A C 1
ATOM 747 O O . ASP A 1 93 ? -11.779 3.087 15.269 1.00 91.75 93 ASP A O 1
ATOM 751 N N . PHE A 1 94 ? -10.784 2.549 13.338 1.00 91.69 94 PHE A N 1
ATOM 752 C CA . PHE A 1 94 ? -10.399 3.909 12.977 1.00 91.69 94 PHE A CA 1
ATOM 753 C C . PHE A 1 94 ? -10.320 4.087 11.463 1.00 91.69 94 PHE A C 1
ATOM 755 O O . PHE A 1 94 ? -10.110 3.138 10.715 1.00 91.69 94 PHE A O 1
ATOM 762 N N . PHE A 1 95 ? -10.399 5.342 11.026 1.00 93.75 95 PHE A N 1
ATOM 763 C CA . PHE A 1 95 ? -10.189 5.711 9.634 1.00 93.75 95 PHE A CA 1
ATOM 764 C C . PHE A 1 95 ? -9.001 6.660 9.506 1.00 93.75 95 PHE A C 1
ATOM 766 O O . PHE A 1 95 ? -8.930 7.683 10.190 1.00 93.75 95 PHE A O 1
ATOM 773 N N . VAL A 1 96 ? -8.079 6.316 8.614 1.00 94.38 96 VAL A N 1
ATOM 774 C CA . VAL A 1 96 ? -6.943 7.143 8.217 1.00 94.38 96 VAL A CA 1
ATOM 775 C C . VAL A 1 96 ? -6.844 7.109 6.703 1.00 94.38 96 VAL A C 1
ATOM 777 O O . VAL A 1 96 ? -6.897 6.040 6.102 1.00 94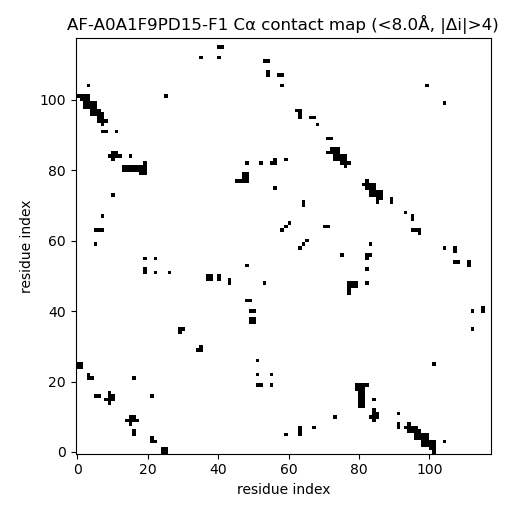.38 96 VAL A O 1
ATOM 780 N N . GLU A 1 97 ? -6.623 8.273 6.102 1.00 94.75 97 GLU A N 1
ATOM 781 C CA . GLU A 1 97 ? -6.298 8.408 4.689 1.00 94.75 97 GLU A CA 1
ATOM 782 C C . GLU A 1 97 ? -5.034 9.251 4.531 1.00 94.75 97 GLU A C 1
ATOM 784 O O . GLU A 1 97 ? -4.865 10.285 5.181 1.00 94.75 97 GLU A O 1
ATOM 789 N N . VAL A 1 98 ? -4.139 8.796 3.662 1.00 95.69 98 VAL A N 1
ATOM 790 C CA . VAL A 1 98 ? -2.906 9.482 3.310 1.00 95.69 98 VAL A CA 1
ATOM 791 C C . VAL A 1 98 ? -2.911 9.771 1.822 1.00 95.69 98 VAL A C 1
ATOM 793 O O . VAL A 1 98 ? -3.014 8.865 0.997 1.00 95.69 98 VAL A O 1
ATOM 796 N N . ARG A 1 99 ? -2.743 11.049 1.493 1.00 95.31 99 ARG A N 1
ATOM 797 C CA . ARG A 1 99 ? -2.470 11.518 0.138 1.00 95.31 99 ARG A CA 1
ATOM 798 C C . ARG A 1 99 ? -0.962 11.545 -0.086 1.00 95.31 99 ARG A C 1
ATOM 800 O O . ARG A 1 99 ? -0.244 12.199 0.670 1.00 95.31 99 ARG A O 1
ATOM 807 N N . LEU A 1 100 ? -0.511 10.878 -1.137 1.00 94.62 100 LEU A N 1
ATOM 808 C CA . LEU A 1 100 ? 0.868 10.871 -1.599 1.00 94.62 100 LEU A CA 1
ATOM 809 C C . LEU A 1 100 ? 0.973 11.649 -2.903 1.00 94.62 100 LEU A C 1
ATOM 811 O O . LEU A 1 100 ? 0.220 11.405 -3.847 1.00 94.62 100 LEU A O 1
ATOM 815 N N . THR A 1 101 ? 1.919 12.581 -2.952 1.00 93.06 101 THR A N 1
ATOM 816 C CA . THR A 1 101 ? 2.244 13.287 -4.190 1.00 93.06 101 THR A CA 1
ATOM 817 C C . THR A 1 101 ? 3.018 12.374 -5.131 1.00 93.06 101 THR A C 1
ATOM 819 O O . THR A 1 101 ? 3.671 11.419 -4.704 1.00 93.06 101 THR A O 1
ATOM 822 N N . TYR A 1 102 ? 3.009 12.721 -6.416 1.00 88.44 102 TYR A N 1
ATOM 823 C CA . TYR A 1 102 ? 3.819 12.044 -7.425 1.00 88.44 102 TYR A CA 1
ATOM 824 C C . TYR A 1 102 ? 5.295 11.911 -7.010 1.00 88.44 102 TYR A C 1
ATOM 826 O O . TYR A 1 102 ? 5.833 10.811 -7.017 1.00 88.44 102 TYR A O 1
ATOM 834 N N . ASP A 1 103 ? 5.919 13.003 -6.555 1.00 90.25 103 ASP A N 1
ATOM 835 C CA . ASP A 1 103 ? 7.330 13.010 -6.142 1.00 90.25 103 ASP A CA 1
ATOM 836 C C . ASP A 1 103 ? 7.613 12.072 -4.956 1.00 90.25 103 ASP A C 1
ATOM 838 O O . ASP A 1 103 ? 8.706 11.521 -4.844 1.00 90.25 103 ASP A O 1
ATOM 842 N N . GLN A 1 104 ? 6.643 11.878 -4.054 1.00 94.06 104 GLN A N 1
ATOM 843 C CA . GLN A 1 104 ? 6.787 10.938 -2.939 1.00 94.06 104 GLN A CA 1
ATOM 844 C C . GLN A 1 104 ? 6.750 9.489 -3.423 1.00 94.06 104 GLN A C 1
ATOM 846 O O . GLN A 1 104 ? 7.546 8.674 -2.961 1.00 94.06 104 GLN A O 1
ATOM 851 N N . VAL A 1 105 ? 5.848 9.176 -4.356 1.00 92.31 105 VAL A N 1
ATOM 852 C CA . VAL A 1 105 ? 5.776 7.849 -4.982 1.00 92.31 105 VAL A CA 1
ATOM 853 C C . VAL A 1 105 ? 7.057 7.574 -5.770 1.00 92.31 105 VAL A C 1
ATOM 855 O O . VAL A 1 105 ? 7.670 6.524 -5.587 1.00 92.31 105 VAL A O 1
ATOM 858 N N . GLU A 1 106 ? 7.513 8.555 -6.551 1.00 89.25 106 GLU A N 1
ATOM 859 C CA . GLU A 1 106 ? 8.749 8.496 -7.334 1.00 89.25 106 GLU A CA 1
ATOM 860 C C . GLU A 1 106 ? 9.975 8.231 -6.461 1.00 89.25 106 GLU A C 1
ATOM 862 O O . GLU A 1 106 ? 10.759 7.320 -6.726 1.00 89.25 106 GLU A O 1
ATOM 867 N N . ALA A 1 107 ? 10.127 8.990 -5.374 1.00 91.50 107 ALA A N 1
ATOM 868 C CA . ALA A 1 107 ? 11.247 8.825 -4.461 1.00 91.50 107 ALA A CA 1
ATOM 869 C C . ALA A 1 107 ? 11.308 7.401 -3.887 1.00 91.50 107 ALA A C 1
ATOM 871 O O . ALA A 1 107 ? 12.389 6.815 -3.800 1.00 91.50 107 ALA A O 1
ATOM 872 N N . GLU A 1 108 ? 10.165 6.812 -3.524 1.00 92.31 108 GLU A N 1
ATOM 873 C CA . GLU A 1 108 ? 10.139 5.432 -3.038 1.00 92.31 108 GLU A CA 1
ATOM 874 C C . GLU A 1 108 ? 10.380 4.400 -4.137 1.00 92.31 108 GLU A C 1
ATOM 876 O O . GLU A 1 108 ? 11.035 3.394 -3.864 1.00 92.31 108 GLU A O 1
ATOM 881 N N . ALA A 1 109 ? 9.907 4.646 -5.358 1.00 88.31 109 ALA A N 1
ATOM 882 C CA . ALA A 1 109 ? 10.160 3.785 -6.507 1.00 88.31 109 ALA A CA 1
ATOM 883 C C . ALA A 1 109 ? 11.654 3.731 -6.860 1.00 88.31 109 ALA A C 1
ATOM 885 O O . ALA A 1 109 ? 12.210 2.644 -7.022 1.00 88.31 109 ALA A O 1
ATOM 886 N N . VAL A 1 110 ? 12.333 4.882 -6.888 1.00 87.00 110 VAL A N 1
ATOM 887 C CA . VAL A 1 110 ? 13.785 4.968 -7.118 1.00 87.00 110 VAL A CA 1
ATOM 888 C C . VAL A 1 110 ? 14.560 4.239 -6.023 1.00 87.00 110 VAL A C 1
ATOM 890 O O . VAL A 1 110 ? 15.486 3.482 -6.315 1.00 87.00 110 VAL A O 1
ATOM 893 N N . LEU A 1 111 ? 14.177 4.428 -4.756 1.00 88.19 111 LEU A N 1
ATOM 894 C CA . LEU A 1 111 ? 14.807 3.725 -3.637 1.00 88.19 111 LEU A CA 1
ATOM 895 C C . LEU A 1 111 ? 14.599 2.211 -3.723 1.00 88.19 111 LEU A C 1
ATOM 897 O O . LEU A 1 111 ? 15.533 1.463 -3.448 1.00 88.19 111 LEU A O 1
ATOM 901 N N . LEU A 1 112 ? 13.398 1.767 -4.095 1.00 84.94 112 LEU A N 1
ATOM 902 C CA . LEU A 1 112 ? 13.088 0.354 -4.276 1.00 84.94 112 LEU A CA 1
ATOM 903 C C . LEU A 1 112 ? 13.930 -0.250 -5.407 1.00 84.94 112 LEU A C 1
ATOM 905 O O . LEU A 1 112 ? 14.575 -1.270 -5.200 1.00 84.94 112 LEU A O 1
ATOM 909 N N . ALA A 1 113 ? 14.004 0.415 -6.562 1.00 80.12 113 ALA A N 1
ATOM 910 C CA . ALA A 1 113 ? 14.815 -0.038 -7.689 1.00 80.12 113 ALA A CA 1
ATOM 911 C C . ALA A 1 113 ? 16.315 -0.117 -7.342 1.00 80.12 113 ALA A C 1
ATOM 913 O O . ALA A 1 113 ? 16.991 -1.063 -7.736 1.00 80.12 113 ALA A O 1
ATOM 914 N N . ALA A 1 114 ? 16.836 0.837 -6.564 1.00 78.12 114 ALA A N 1
ATOM 915 C CA . ALA A 1 114 ? 18.237 0.846 -6.140 1.00 78.12 114 ALA A CA 1
ATOM 916 C C . ALA A 1 114 ? 18.587 -0.273 -5.139 1.00 78.12 114 ALA A C 1
ATOM 918 O O . ALA A 1 114 ? 19.735 -0.713 -5.099 1.00 78.12 114 ALA A O 1
ATOM 919 N N . GLN A 1 115 ? 17.624 -0.728 -4.328 1.00 69.75 115 GLN A N 1
ATOM 920 C CA . GLN A 1 115 ? 17.822 -1.817 -3.362 1.00 69.75 115 GLN A CA 1
ATOM 921 C C . GLN A 1 115 ? 17.945 -3.193 -4.033 1.00 69.75 115 GLN A C 1
ATOM 923 O O . GLN A 1 115 ? 18.607 -4.066 -3.484 1.00 69.75 115 GLN A O 1
ATOM 928 N N . GLU A 1 116 ? 17.371 -3.360 -5.224 1.00 58.62 116 GLU A N 1
ATOM 929 C CA . GLU A 1 116 ? 17.380 -4.614 -5.995 1.00 58.62 116 GLU A CA 1
ATOM 930 C C . GL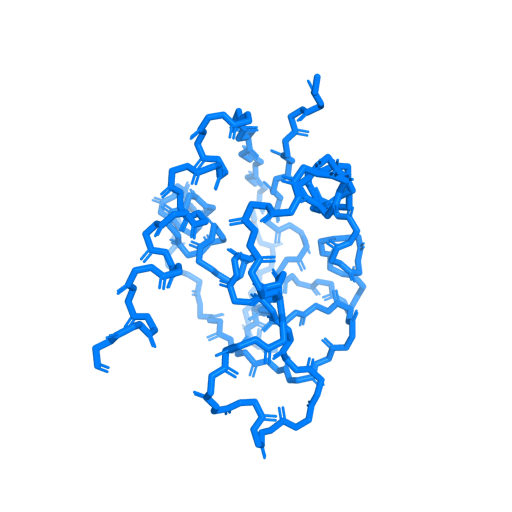U A 1 116 ? 18.607 -4.747 -6.927 1.00 58.62 116 GLU A C 1
ATOM 932 O O . GLU A 1 116 ? 18.798 -5.778 -7.568 1.00 58.62 116 GLU A O 1
ATOM 937 N N . MET A 1 117 ? 19.453 -3.711 -7.019 1.00 48.00 117 MET A N 1
ATOM 938 C CA . MET A 1 117 ? 20.689 -3.703 -7.822 1.00 48.00 117 MET A CA 1
ATOM 939 C C . MET A 1 117 ? 21.950 -4.135 -7.045 1.00 48.00 117 MET A C 1
ATOM 941 O O . MET A 1 117 ? 23.057 -4.020 -7.581 1.00 48.00 117 MET A O 1
ATOM 945 N N . VAL A 1 118 ? 21.806 -4.587 -5.793 1.00 39.62 118 VAL A N 1
ATOM 946 C CA . VAL A 1 118 ? 22.909 -4.988 -4.895 1.00 39.62 118 VAL A CA 1
ATOM 947 C C . VAL A 1 118 ? 22.945 -6.497 -4.698 1.00 39.62 118 VAL A C 1
ATOM 949 O O . VAL A 1 118 ? 21.876 -7.082 -4.432 1.00 39.62 118 VAL A O 1
#

pLDDT: mean 80.37, std 16.57, range [35.16, 97.0]

Foldseek 3Di:
DDWQKAKPVLQADPLRSVLLCSCVVVVVVCVVVVPDPQVLQPPCVVPQDTLSLVLVVVCCVPFVQVPPPDHFDWDADSGSGRRIHTDPPDDPPDMDMDIGDSVRSVVSSVVSRVVRVD

Secondary structure (DSSP, 8-state):
-PPEEEESHHHH-SSTTGGGGGGHHHHHHHHHHT---TT--TT--STT--HHHHHHHHHIIIIIGGGSSS---EEE---SS-SEEE-TT-------EEEE-HHHHHHHHHHHHHHTT-

Mean predicted aligned error: 6.88 Å

Radius of gyration: 14.05 Å; Cα contacts (8 Å, |Δi|>4): 159; chains: 1; bounding box: 35×30×38 Å

Nearest PDB structures (foldseek):
  8chv-assembly1_C  TM=2.925E-01  e=3.393E+00  Homo sapiens